Protein AF-A0A438KNP6-F1 (afdb_monomer_lite)

Foldseek 3Di:
DPDVVLVVQQPDQEDAPELDQDPDDPLCSLVSNVNHQYYHHHNYNDDPVNLVNRPNSVSNVVSVVVVVVVVVVVVVVVPPPPDPPDDDD

Sequence (89 aa):
MFNVFLLVQLFIQALHLSNNGLKSLPRNLFKMCLQLSTLDLHGTEITMDLLRQFEGWENFDERRRDKHQKQLDFRVVDSTAFDEGADKN

pLDDT: mean 77.47, std 15.74, range [49.22, 94.69]

InterPro domains:
  IPR032675 Leucine-rich repeat domain superfamily [G3DSA:3.80.10.10] (7-82)

Structure (mmCIF, N/CA/C/O backbone):
data_AF-A0A438KNP6-F1
#
_entry.id   AF-A0A438KNP6-F1
#
loop_
_atom_site.group_PDB
_atom_site.id
_atom_site.type_symbol
_atom_site.label_atom_id
_atom_site.label_alt_id
_atom_site.label_comp_id
_atom_site.label_asym_id
_atom_site.label_entity_id
_atom_site.label_seq_id
_atom_site.pdbx_PDB_ins_code
_atom_site.Cartn_x
_atom_site.Cartn_y
_atom_site.Cartn_z
_atom_site.occupancy
_atom_site.B_iso_or_equiv
_atom_site.auth_seq_id
_atom_site.auth_comp_id
_atom_site.auth_asym_id
_atom_site.auth_atom_id
_atom_site.pdbx_PDB_model_num
ATOM 1 N N . MET A 1 1 ? -10.123 25.762 -5.526 1.00 50.12 1 MET A N 1
ATOM 2 C CA . MET A 1 1 ? -10.638 24.762 -6.485 1.00 50.12 1 MET A CA 1
ATOM 3 C C . MET A 1 1 ? -10.420 23.395 -5.851 1.00 50.12 1 MET A C 1
ATOM 5 O O . MET A 1 1 ? -9.272 23.020 -5.655 1.00 50.12 1 MET A O 1
ATOM 9 N N . PHE A 1 2 ? -11.477 22.720 -5.391 1.00 49.22 2 PHE A N 1
ATOM 10 C CA . PHE A 1 2 ? -11.340 21.381 -4.807 1.00 49.22 2 PHE A CA 1
ATOM 11 C C . PHE A 1 2 ? -10.967 20.409 -5.928 1.00 49.22 2 PHE A C 1
ATOM 13 O O . PHE A 1 2 ? -11.684 20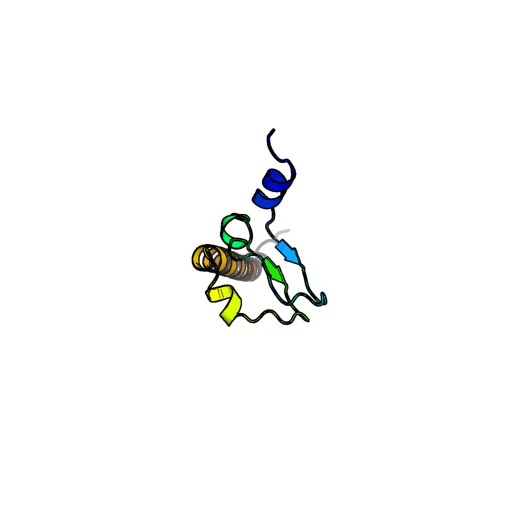.289 -6.918 1.00 49.22 2 PHE A O 1
ATOM 20 N N . ASN A 1 3 ? -9.792 19.794 -5.819 1.00 50.97 3 ASN A N 1
ATOM 21 C CA . ASN A 1 3 ? -9.270 18.904 -6.842 1.00 50.97 3 ASN A CA 1
ATOM 22 C C . ASN A 1 3 ? -10.060 17.585 -6.801 1.00 50.97 3 ASN A C 1
ATOM 24 O O . ASN A 1 3 ? -9.909 16.794 -5.871 1.00 50.97 3 ASN A O 1
ATOM 28 N N . VAL A 1 4 ? -10.917 17.365 -7.801 1.00 56.75 4 VAL A N 1
ATOM 29 C CA . VAL A 1 4 ? -11.747 16.153 -7.939 1.00 56.75 4 VAL A CA 1
ATOM 30 C C . VAL A 1 4 ? -10.889 14.877 -7.943 1.00 56.75 4 VAL A C 1
ATOM 32 O O . VAL A 1 4 ? -11.326 13.848 -7.438 1.00 56.75 4 VAL A O 1
ATOM 35 N N . PHE A 1 5 ? -9.635 14.951 -8.401 1.00 55.59 5 PHE A N 1
ATOM 36 C CA . PHE A 1 5 ? -8.677 13.841 -8.370 1.00 55.59 5 PHE A CA 1
ATOM 37 C C . PHE A 1 5 ? -8.292 13.435 -6.935 1.00 55.59 5 PHE A C 1
ATOM 39 O O . PHE A 1 5 ? -8.188 12.248 -6.633 1.00 55.59 5 PHE A O 1
ATOM 46 N N . LEU A 1 6 ? -8.163 14.412 -6.028 1.00 55.47 6 LEU A N 1
ATOM 47 C CA . LEU A 1 6 ? -7.908 14.180 -4.599 1.00 55.47 6 LEU A CA 1
ATOM 48 C C . LEU A 1 6 ? -9.115 13.517 -3.917 1.00 55.47 6 LEU A C 1
ATOM 50 O O . LEU A 1 6 ? -8.960 12.677 -3.035 1.00 55.47 6 LEU A O 1
ATOM 54 N N . LEU A 1 7 ? -10.320 13.891 -4.354 1.00 58.41 7 LEU A N 1
ATOM 55 C CA . LEU A 1 7 ? -11.588 13.346 -3.871 1.00 58.41 7 LEU A CA 1
ATOM 56 C C . LEU A 1 7 ? -11.740 11.871 -4.264 1.00 58.41 7 LEU A C 1
ATOM 58 O O . LEU A 1 7 ? -12.090 11.056 -3.418 1.00 58.41 7 LEU A O 1
ATOM 62 N N . VAL A 1 8 ? -11.394 11.507 -5.505 1.00 58.47 8 VAL A N 1
ATOM 63 C CA . VAL A 1 8 ? -11.399 10.105 -5.957 1.00 58.47 8 VAL A CA 1
ATOM 64 C C . VAL A 1 8 ? -10.377 9.268 -5.180 1.00 58.47 8 VAL A C 1
ATOM 66 O O . VAL A 1 8 ? -10.720 8.170 -4.751 1.00 58.47 8 VAL A O 1
ATOM 69 N N . GLN A 1 9 ? -9.168 9.786 -4.918 1.00 60.78 9 GLN A N 1
ATOM 70 C CA . GLN A 1 9 ? -8.124 9.067 -4.165 1.00 60.78 9 GLN A CA 1
ATOM 71 C C . GLN A 1 9 ? -8.529 8.690 -2.728 1.00 60.78 9 GLN A C 1
ATOM 73 O O . GLN A 1 9 ? -8.079 7.662 -2.221 1.00 60.78 9 GLN A O 1
ATOM 78 N N . LEU A 1 10 ? -9.412 9.460 -2.083 1.00 62.81 10 LEU A N 1
ATOM 79 C CA . LEU A 1 10 ? -9.873 9.195 -0.712 1.00 62.81 10 LEU A CA 1
ATOM 80 C C . LEU A 1 10 ? -10.862 8.019 -0.598 1.00 62.81 10 LEU A C 1
ATOM 82 O O . LEU A 1 10 ? -11.034 7.475 0.496 1.00 62.81 10 LEU A O 1
ATOM 86 N N . PHE A 1 11 ? -11.491 7.599 -1.701 1.00 73.12 11 PHE A N 1
ATOM 87 C CA . PHE A 1 11 ? -12.479 6.509 -1.714 1.00 73.12 11 PHE A CA 1
ATOM 88 C C . PHE A 1 11 ? -11.952 5.193 -2.303 1.00 73.12 11 PHE A C 1
ATOM 90 O O . PHE A 1 11 ? -12.689 4.208 -2.362 1.00 73.12 11 PHE A O 1
ATOM 97 N N . ILE A 1 12 ? -10.684 5.136 -2.724 1.00 79.81 12 ILE A N 1
ATOM 98 C CA . ILE A 1 12 ? -10.117 3.925 -3.329 1.00 79.81 12 ILE A CA 1
ATOM 99 C C . ILE A 1 12 ? -9.854 2.875 -2.247 1.00 79.81 12 ILE A C 1
ATOM 101 O O . ILE A 1 12 ? -9.029 3.078 -1.357 1.00 79.81 12 ILE A O 1
ATOM 105 N N . GLN A 1 13 ? -10.519 1.724 -2.361 1.00 86.25 13 GLN A N 1
ATOM 106 C CA . GLN A 1 13 ? -10.296 0.571 -1.480 1.00 86.25 13 GLN A CA 1
ATOM 107 C C . GLN A 1 13 ? -9.317 -0.454 -2.060 1.00 86.25 13 GLN A C 1
ATOM 109 O O . GLN A 1 13 ? -8.598 -1.112 -1.303 1.00 86.25 13 GLN A O 1
ATOM 114 N N . ALA A 1 14 ? -9.272 -0.581 -3.387 1.00 88.19 14 ALA A N 1
ATOM 115 C CA . ALA A 1 14 ? -8.417 -1.523 -4.095 1.00 88.19 14 ALA A CA 1
ATOM 116 C C . ALA A 1 14 ? -7.692 -0.833 -5.253 1.00 88.19 14 ALA A C 1
ATOM 118 O O . ALA A 1 14 ? -8.317 -0.138 -6.052 1.00 88.19 14 ALA A O 1
ATOM 119 N N . LEU A 1 15 ? -6.379 -1.038 -5.334 1.00 89.88 15 LEU A N 1
ATOM 120 C CA . LEU A 1 15 ? -5.522 -0.512 -6.388 1.00 89.88 15 LEU A CA 1
ATOM 121 C C . LEU A 1 15 ? -4.756 -1.669 -7.035 1.00 89.88 15 LEU A C 1
ATOM 123 O O . LEU A 1 15 ? -3.951 -2.328 -6.377 1.00 89.88 15 LEU A O 1
ATOM 127 N N . HIS A 1 16 ? -5.013 -1.903 -8.321 1.00 89.75 16 HIS A N 1
ATOM 128 C CA . HIS A 1 16 ? -4.370 -2.952 -9.109 1.00 89.75 16 HIS A CA 1
ATOM 129 C C . HIS A 1 16 ? -3.419 -2.320 -10.121 1.00 89.75 16 HIS A C 1
ATOM 131 O O . HIS A 1 16 ? -3.851 -1.632 -11.042 1.00 89.75 16 HIS A O 1
ATOM 137 N N . LEU A 1 17 ? -2.123 -2.531 -9.919 1.00 87.56 17 LEU A N 1
ATOM 138 C CA . LEU A 1 17 ? -1.039 -2.003 -10.748 1.00 87.56 17 LEU A CA 1
ATOM 139 C C . LEU A 1 17 ? -0.137 -3.130 -11.263 1.00 87.56 17 LEU A C 1
ATOM 141 O O . LEU A 1 17 ? 1.002 -2.880 -11.663 1.00 87.56 17 LEU A O 1
ATOM 145 N N . SER A 1 18 ? -0.632 -4.365 -11.270 1.00 87.56 18 SER A N 1
ATOM 146 C CA . SER A 1 18 ? 0.124 -5.529 -11.707 1.00 87.56 18 SER A CA 1
ATOM 147 C C . SER A 1 18 ? 0.537 -5.454 -13.179 1.00 87.56 18 SER A C 1
ATOM 149 O O . SER A 1 18 ? -0.127 -4.832 -14.007 1.00 87.56 18 SER A O 1
ATOM 151 N N . ASN A 1 19 ? 1.675 -6.077 -13.491 1.00 86.75 19 ASN A N 1
ATOM 152 C CA . ASN A 1 19 ? 2.302 -6.161 -14.812 1.00 86.75 19 ASN A CA 1
ATOM 153 C C . ASN A 1 19 ? 2.561 -4.800 -15.471 1.00 86.75 19 ASN A C 1
ATOM 155 O O . ASN A 1 19 ? 2.623 -4.688 -16.695 1.00 86.75 19 ASN A O 1
ATOM 159 N N . ASN A 1 20 ? 2.746 -3.766 -14.655 1.00 76.62 20 ASN A N 1
ATOM 160 C CA . ASN A 1 20 ? 3.259 -2.487 -15.108 1.00 76.62 20 ASN A CA 1
ATOM 161 C C . ASN A 1 20 ? 4.753 -2.439 -14.779 1.00 76.62 20 ASN A C 1
ATOM 163 O O . ASN A 1 20 ? 5.157 -2.839 -13.692 1.00 76.62 20 ASN A O 1
ATOM 167 N N . GLY A 1 21 ? 5.591 -1.917 -15.677 1.00 79.25 21 GLY A N 1
ATOM 168 C CA . GLY A 1 21 ? 7.033 -1.717 -15.441 1.00 79.25 21 GLY A CA 1
ATOM 169 C C . GLY A 1 21 ? 7.347 -0.637 -14.392 1.00 79.25 21 GLY A C 1
ATOM 170 O O . GLY A 1 21 ? 8.301 0.124 -14.541 1.00 79.25 21 GLY A O 1
ATOM 171 N N . LEU A 1 22 ? 6.495 -0.505 -13.373 1.00 84.94 22 LEU A N 1
ATOM 172 C CA . LEU A 1 22 ? 6.614 0.433 -12.275 1.00 84.94 22 LEU A CA 1
ATOM 173 C C . LEU A 1 22 ? 7.799 0.041 -11.397 1.00 84.94 22 LEU A C 1
ATOM 175 O O . LEU A 1 22 ? 7.882 -1.072 -10.876 1.00 84.94 22 LEU A O 1
ATOM 179 N N . LYS A 1 23 ? 8.691 1.010 -11.213 1.00 85.38 23 LYS A N 1
ATOM 180 C CA . LYS A 1 23 ? 9.886 0.900 -10.365 1.00 85.38 23 LYS A CA 1
ATOM 181 C C . LYS A 1 23 ? 9.739 1.635 -9.042 1.00 85.38 23 LYS A C 1
ATOM 183 O O . LYS A 1 23 ? 10.538 1.457 -8.129 1.00 85.38 23 LYS A O 1
ATOM 188 N N . SER A 1 24 ? 8.743 2.507 -8.943 1.00 87.38 24 SER A N 1
ATOM 189 C CA . SER A 1 24 ? 8.520 3.337 -7.771 1.00 87.38 24 SER A CA 1
ATOM 190 C C . SER A 1 24 ? 7.046 3.685 -7.620 1.00 87.38 24 SER A C 1
ATOM 192 O O . SER A 1 24 ? 6.261 3.638 -8.568 1.00 87.38 24 SER A O 1
ATOM 194 N N . LEU A 1 25 ? 6.690 4.043 -6.391 1.00 88.44 25 LEU A N 1
ATOM 195 C CA . LEU A 1 25 ? 5.391 4.582 -6.019 1.00 88.44 25 LEU A CA 1
ATOM 196 C C . LEU A 1 25 ? 5.601 5.857 -5.191 1.00 88.44 25 LEU A C 1
ATOM 198 O O . LEU A 1 25 ? 6.667 6.032 -4.589 1.00 88.44 25 LEU A O 1
ATOM 202 N N . PRO A 1 26 ? 4.598 6.743 -5.113 1.00 89.00 26 PRO A N 1
ATOM 203 C CA . PRO A 1 26 ? 4.646 7.898 -4.226 1.00 89.00 26 PRO A CA 1
ATOM 204 C C . PRO A 1 26 ? 4.770 7.455 -2.760 1.00 89.00 26 PRO A C 1
ATOM 206 O O . PRO A 1 26 ? 3.944 6.681 -2.278 1.00 89.00 26 PRO A O 1
ATOM 209 N N . ARG A 1 27 ? 5.758 7.977 -2.017 1.00 89.88 27 ARG A N 1
ATOM 210 C CA . ARG A 1 27 ? 6.004 7.610 -0.599 1.00 89.88 27 ARG A CA 1
ATOM 211 C C . ARG A 1 27 ? 4.836 7.922 0.344 1.00 89.88 27 ARG A C 1
ATOM 213 O O . ARG A 1 27 ? 4.772 7.385 1.443 1.00 89.88 27 ARG A O 1
ATOM 220 N N . ASN A 1 28 ? 3.936 8.800 -0.085 1.00 88.56 28 ASN A N 1
ATOM 221 C CA . ASN A 1 28 ? 2.742 9.238 0.628 1.00 88.56 28 ASN A CA 1
ATOM 222 C C . ASN A 1 28 ? 1.464 8.501 0.183 1.00 88.56 28 ASN A C 1
ATOM 224 O O . ASN A 1 28 ? 0.375 8.881 0.615 1.00 88.56 28 ASN A O 1
ATOM 228 N N . LEU A 1 29 ? 1.569 7.457 -0.651 1.00 89.75 29 LEU A N 1
ATOM 229 C CA . LEU A 1 29 ? 0.426 6.702 -1.184 1.00 89.75 29 LEU A CA 1
ATOM 230 C C . LEU A 1 29 ? -0.566 6.285 -0.085 1.00 89.75 29 LEU A C 1
ATOM 232 O O . LEU A 1 29 ? -1.767 6.527 -0.213 1.00 89.75 29 LEU A O 1
ATOM 236 N N . PHE A 1 30 ? -0.064 5.715 1.014 1.00 90.56 30 PHE A N 1
ATOM 237 C CA . PHE A 1 30 ? -0.897 5.218 2.115 1.00 90.56 30 PHE A CA 1
ATOM 238 C C . PHE A 1 30 ? -1.497 6.327 2.982 1.00 90.56 30 PHE A C 1
ATOM 240 O O . PHE A 1 30 ? -2.532 6.118 3.613 1.00 90.56 30 PHE A O 1
ATOM 247 N N . LYS A 1 31 ? -0.887 7.515 2.973 1.00 87.88 31 LYS A N 1
ATOM 248 C CA . LYS A 1 31 ? -1.419 8.713 3.629 1.00 87.88 31 LYS A CA 1
ATOM 249 C C . LYS A 1 31 ? -2.524 9.381 2.813 1.00 87.88 31 LYS A C 1
ATOM 251 O O . LYS A 1 31 ? -3.416 10.000 3.381 1.00 87.88 31 LYS A O 1
ATOM 256 N N . MET A 1 32 ? -2.457 9.266 1.486 1.00 85.12 32 MET A N 1
ATOM 257 C CA . MET A 1 32 ? -3.459 9.820 0.575 1.00 85.12 32 MET A CA 1
ATOM 258 C C . MET A 1 32 ? -4.681 8.906 0.433 1.00 85.12 32 MET A C 1
ATOM 260 O O . MET A 1 32 ? -5.807 9.390 0.379 1.00 85.12 32 MET A O 1
ATOM 264 N N . CYS A 1 33 ? -4.472 7.588 0.395 1.00 88.44 33 CYS A N 1
ATOM 265 C CA . CYS A 1 33 ? -5.534 6.610 0.165 1.00 88.44 33 CYS A CA 1
ATOM 266 C C . CYS A 1 33 ? -5.976 5.976 1.494 1.00 88.44 33 CYS A C 1
ATOM 268 O O . CYS A 1 33 ? -5.638 4.830 1.802 1.00 88.44 33 CYS A O 1
ATOM 270 N N . LEU A 1 34 ? -6.727 6.734 2.299 1.00 87.12 34 LEU A N 1
ATOM 271 C CA . LEU A 1 34 ? -7.098 6.356 3.674 1.00 87.12 34 LEU A CA 1
ATOM 272 C C . LEU A 1 34 ? -7.981 5.102 3.769 1.00 87.12 34 LEU A C 1
ATOM 274 O O . LEU A 1 34 ? -8.011 4.459 4.814 1.00 87.12 34 LEU A O 1
ATOM 278 N N . GLN A 1 35 ? -8.665 4.731 2.686 1.00 88.12 35 GLN A N 1
ATOM 279 C CA . GLN A 1 35 ? -9.506 3.531 2.623 1.00 88.12 35 GLN A CA 1
ATOM 280 C C . GLN A 1 35 ? -8.842 2.351 1.903 1.00 88.12 35 GLN A C 1
ATOM 282 O O . GLN A 1 35 ? -9.433 1.272 1.811 1.00 88.12 35 GLN A O 1
ATOM 287 N N . LEU A 1 36 ? -7.607 2.519 1.416 1.00 91.06 36 LEU A N 1
ATOM 288 C CA . LEU A 1 36 ? -6.915 1.476 0.667 1.00 91.06 36 LEU A CA 1
ATOM 289 C C . LEU A 1 36 ? -6.642 0.280 1.580 1.00 91.06 36 LEU A C 1
ATOM 291 O O . LEU A 1 36 ? -6.013 0.430 2.628 1.00 91.06 36 LEU A O 1
ATOM 295 N N . SER A 1 37 ? -7.117 -0.892 1.169 1.00 90.88 37 SER A N 1
ATOM 296 C CA . SER A 1 37 ? -6.963 -2.176 1.870 1.00 90.88 37 SER A CA 1
ATOM 297 C C . SER A 1 37 ? -6.477 -3.293 0.942 1.00 90.88 37 SER A C 1
ATOM 299 O O . SER A 1 37 ? -6.171 -4.397 1.385 1.00 90.88 37 SER A O 1
ATOM 301 N N . THR A 1 38 ? -6.405 -3.038 -0.366 1.00 91.12 38 THR A N 1
ATOM 302 C CA . THR A 1 38 ? -5.902 -3.987 -1.364 1.00 91.12 38 THR A CA 1
ATOM 303 C C . THR A 1 38 ? -4.972 -3.266 -2.324 1.00 91.12 38 THR A C 1
ATOM 305 O O . THR A 1 38 ? -5.347 -2.262 -2.923 1.00 91.12 38 THR A O 1
ATOM 308 N N . LEU A 1 39 ? -3.754 -3.782 -2.449 1.00 92.00 39 LEU A N 1
ATOM 309 C CA . LEU A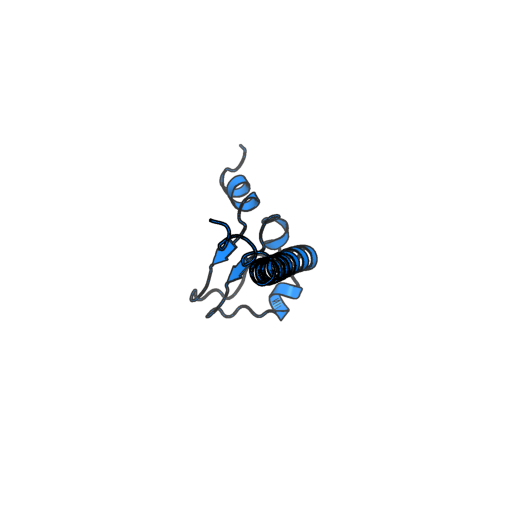 1 39 ? -2.726 -3.272 -3.343 1.00 92.00 39 LEU A CA 1
ATOM 310 C C . LEU A 1 39 ? -2.110 -4.465 -4.068 1.00 92.00 39 LEU A C 1
ATOM 312 O O . LEU A 1 39 ? -1.510 -5.326 -3.427 1.00 92.00 39 LEU A O 1
ATOM 316 N N . ASP A 1 40 ? -2.289 -4.516 -5.382 1.00 90.75 40 ASP A N 1
ATOM 317 C CA . ASP A 1 40 ? -1.687 -5.529 -6.241 1.00 90.75 40 ASP A CA 1
ATOM 318 C C . ASP A 1 40 ? -0.571 -4.900 -7.077 1.00 90.75 40 ASP A C 1
ATOM 320 O O . ASP A 1 40 ? -0.788 -3.952 -7.833 1.00 90.75 40 ASP A O 1
ATOM 324 N N . LEU A 1 41 ? 0.629 -5.440 -6.896 1.00 90.44 41 LEU A N 1
ATOM 325 C CA . LEU A 1 41 ? 1.874 -5.016 -7.529 1.00 90.44 41 LEU A CA 1
ATOM 326 C C . LEU A 1 41 ? 2.601 -6.206 -8.167 1.00 90.44 41 LEU A C 1
ATOM 328 O O . LEU A 1 41 ? 3.814 -6.151 -8.378 1.00 90.44 41 LEU A O 1
ATOM 332 N N . HIS A 1 42 ? 1.889 -7.302 -8.447 1.00 89.56 42 HIS A N 1
ATOM 333 C CA . HIS A 1 42 ? 2.485 -8.467 -9.091 1.00 89.56 42 HIS A CA 1
ATOM 334 C C . HIS A 1 42 ? 3.126 -8.079 -10.430 1.00 89.56 42 HIS A C 1
ATOM 336 O O . HIS A 1 42 ? 2.548 -7.311 -11.188 1.00 89.56 42 HIS A O 1
ATOM 342 N N . GLY A 1 43 ? 4.311 -8.603 -10.746 1.00 87.06 43 GLY A N 1
ATOM 343 C CA . GLY A 1 43 ? 4.990 -8.282 -12.008 1.00 87.06 43 GLY A CA 1
ATOM 344 C C . GLY A 1 43 ? 5.515 -6.842 -12.097 1.00 87.06 43 GLY A C 1
ATOM 345 O O . GLY A 1 43 ? 5.718 -6.343 -13.200 1.00 87.06 43 GLY A O 1
ATOM 346 N N . THR A 1 44 ? 5.723 -6.180 -10.953 1.00 90.44 44 THR A N 1
ATOM 347 C CA . THR A 1 44 ? 6.448 -4.902 -10.835 1.00 90.44 44 THR A CA 1
ATOM 348 C C . THR A 1 44 ? 7.800 -5.114 -10.136 1.00 90.44 44 THR A C 1
ATOM 350 O O . THR A 1 44 ? 8.044 -6.170 -9.551 1.00 90.44 44 THR A O 1
ATOM 353 N N . GLU A 1 45 ? 8.677 -4.106 -10.148 1.00 90.25 45 GLU A N 1
ATOM 354 C CA . GLU A 1 45 ? 9.964 -4.137 -9.424 1.00 90.25 45 GLU A CA 1
ATOM 355 C C . GLU A 1 45 ? 9.833 -3.656 -7.960 1.00 90.25 45 GLU A C 1
ATOM 357 O O . GLU A 1 45 ? 10.828 -3.459 -7.261 1.00 90.25 45 GLU A O 1
ATOM 362 N N . ILE A 1 46 ? 8.605 -3.435 -7.477 1.00 90.75 46 ILE A N 1
ATOM 363 C CA .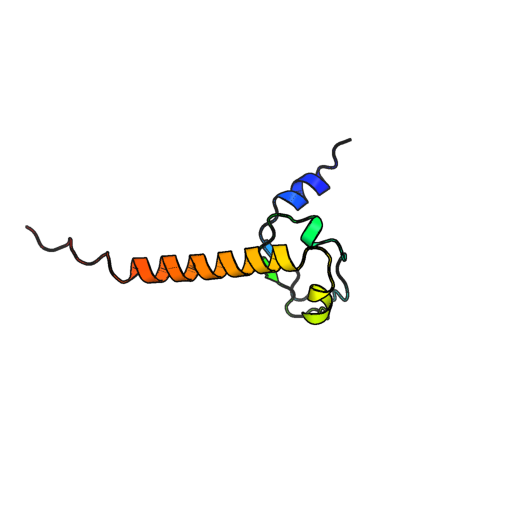 ILE A 1 46 ? 8.344 -2.873 -6.150 1.00 90.75 46 ILE A CA 1
ATOM 364 C C . ILE A 1 46 ? 8.368 -3.981 -5.099 1.00 90.75 46 ILE A C 1
ATOM 366 O O . ILE A 1 46 ? 7.531 -4.883 -5.089 1.00 90.75 46 ILE A O 1
ATOM 370 N N . THR A 1 47 ? 9.316 -3.884 -4.170 1.00 89.88 47 THR A N 1
ATOM 371 C CA . THR A 1 47 ? 9.473 -4.845 -3.076 1.00 89.88 47 THR A CA 1
ATOM 372 C C . THR A 1 47 ? 8.646 -4.461 -1.850 1.00 89.88 47 THR A C 1
ATOM 374 O O . THR A 1 47 ? 8.370 -3.287 -1.589 1.00 89.88 47 THR A O 1
ATOM 377 N N . MET A 1 48 ? 8.296 -5.456 -1.032 1.00 89.44 48 MET A N 1
ATOM 378 C CA . MET A 1 48 ? 7.610 -5.214 0.245 1.00 89.44 48 MET A CA 1
ATOM 379 C C . MET A 1 48 ? 8.466 -4.387 1.214 1.00 89.44 48 MET A C 1
ATOM 381 O O . MET A 1 48 ? 7.926 -3.573 1.960 1.00 89.44 48 MET A O 1
ATOM 385 N N . ASP A 1 49 ? 9.793 -4.532 1.179 1.00 91.69 49 ASP A N 1
ATOM 386 C CA . ASP A 1 49 ? 10.705 -3.740 2.014 1.00 91.69 49 ASP A CA 1
ATOM 387 C C . ASP A 1 49 ? 10.722 -2.258 1.632 1.00 91.69 49 ASP A C 1
ATOM 389 O O . ASP A 1 49 ? 10.908 -1.401 2.497 1.00 91.69 49 ASP A O 1
ATOM 393 N N . LEU A 1 50 ? 10.478 -1.931 0.358 1.00 91.56 50 LEU A N 1
ATOM 394 C CA . LEU A 1 50 ? 10.271 -0.549 -0.067 1.00 91.56 50 LEU A CA 1
ATOM 395 C C . LEU A 1 50 ? 8.962 0.009 0.509 1.00 91.56 50 LEU A C 1
ATOM 397 O O . LEU A 1 50 ? 8.954 1.114 1.048 1.00 91.56 50 LEU A O 1
ATOM 401 N N . LEU A 1 51 ? 7.868 -0.755 0.436 1.00 92.56 51 LEU A N 1
ATOM 402 C CA . LEU A 1 51 ? 6.554 -0.316 0.925 1.00 92.56 51 LEU A CA 1
ATOM 403 C C . LEU A 1 51 ? 6.533 -0.086 2.439 1.00 92.56 51 LEU A C 1
ATOM 405 O O . LEU A 1 51 ? 5.893 0.853 2.902 1.00 92.56 51 LEU A O 1
ATOM 409 N N . ARG A 1 52 ? 7.276 -0.890 3.207 1.00 93.94 52 ARG A N 1
ATOM 410 C CA . ARG A 1 52 ? 7.418 -0.726 4.665 1.00 93.94 52 ARG A CA 1
ATOM 411 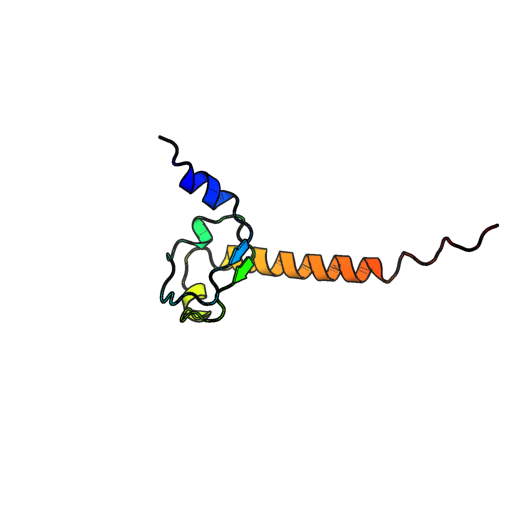C C . ARG A 1 52 ? 8.059 0.600 5.073 1.00 93.94 52 ARG A C 1
ATOM 413 O O . ARG A 1 52 ? 7.875 1.037 6.202 1.00 93.94 52 ARG A O 1
ATOM 420 N N . GLN A 1 53 ? 8.796 1.245 4.169 1.00 93.44 53 GLN A N 1
ATOM 421 C CA . GLN A 1 53 ? 9.409 2.555 4.408 1.00 93.44 53 GLN A CA 1
ATOM 422 C C . GLN A 1 53 ? 8.460 3.722 4.097 1.00 93.44 53 GLN A C 1
ATOM 424 O O . GLN A 1 53 ? 8.843 4.882 4.265 1.00 93.44 53 GLN A O 1
ATOM 429 N N . PHE A 1 54 ? 7.262 3.455 3.570 1.00 94.00 54 PHE A N 1
ATOM 430 C CA . PHE A 1 54 ? 6.319 4.505 3.200 1.00 94.00 54 PHE A CA 1
ATOM 431 C C . PHE A 1 54 ? 5.572 5.016 4.424 1.00 94.00 54 PHE A C 1
ATOM 433 O O . PHE A 1 54 ? 5.219 4.269 5.338 1.00 94.00 54 PHE A O 1
ATOM 440 N N . GLU A 1 55 ? 5.273 6.310 4.414 1.00 93.31 55 GLU A N 1
ATOM 441 C CA . GLU A 1 55 ? 4.513 6.918 5.493 1.00 93.31 55 GLU A CA 1
ATOM 442 C C . GLU A 1 55 ? 3.063 6.413 5.466 1.00 93.31 55 GLU A C 1
ATOM 444 O O . GLU A 1 55 ? 2.406 6.416 4.422 1.00 93.31 55 GLU A O 1
ATOM 449 N N . GLY A 1 56 ? 2.552 5.985 6.624 1.00 91.56 56 GLY A N 1
ATOM 450 C CA . GLY A 1 56 ? 1.207 5.416 6.747 1.00 91.56 56 GLY A CA 1
ATOM 451 C C . GLY A 1 56 ? 1.110 3.924 6.416 1.00 91.56 56 GLY A C 1
ATOM 452 O O . GLY A 1 56 ? -0.006 3.408 6.361 1.00 91.56 56 GLY A O 1
ATOM 453 N N . TRP A 1 57 ? 2.244 3.233 6.227 1.00 94.69 57 TRP A N 1
ATOM 454 C CA . TRP A 1 57 ? 2.292 1.781 6.018 1.00 94.69 57 TRP A CA 1
ATOM 455 C C . TRP A 1 57 ? 1.542 1.002 7.105 1.00 94.69 57 TRP A C 1
ATOM 457 O O . TRP A 1 57 ? 0.728 0.150 6.771 1.00 94.69 57 TRP A O 1
ATOM 467 N N . GLU A 1 58 ? 1.762 1.313 8.385 1.00 94.31 58 GLU A N 1
ATOM 468 C CA . GLU A 1 58 ? 1.142 0.584 9.504 1.00 94.31 58 GLU A CA 1
ATOM 469 C C . GLU A 1 58 ? -0.391 0.622 9.439 1.00 94.31 58 GLU A C 1
ATOM 471 O O . GLU A 1 58 ? -1.036 -0.420 9.515 1.00 94.31 58 GLU A O 1
ATOM 476 N N . ASN A 1 59 ? -0.969 1.799 9.178 1.00 93.25 59 ASN A N 1
ATOM 477 C CA . ASN A 1 59 ? -2.416 1.963 9.012 1.00 93.25 59 ASN A CA 1
ATOM 478 C C . ASN A 1 59 ? -2.949 1.187 7.795 1.00 93.25 59 ASN A C 1
ATOM 480 O O . ASN A 1 59 ? -4.052 0.645 7.825 1.00 93.25 59 ASN A O 1
ATOM 484 N N . PHE A 1 60 ? -2.198 1.166 6.689 1.00 93.56 60 PHE A N 1
ATOM 485 C CA . PHE A 1 60 ? -2.561 0.362 5.521 1.00 93.56 60 PHE A CA 1
ATOM 486 C C . PHE A 1 60 ? -2.506 -1.138 5.835 1.00 93.56 60 PHE A C 1
ATOM 488 O O . PHE A 1 60 ? -3.429 -1.871 5.476 1.00 93.56 60 PHE A O 1
ATOM 495 N N . ASP A 1 61 ? -1.451 -1.592 6.510 1.00 93.75 61 ASP A N 1
ATOM 496 C CA . ASP A 1 61 ? -1.265 -2.996 6.856 1.00 93.75 61 ASP A CA 1
ATOM 497 C C . ASP A 1 61 ? -2.3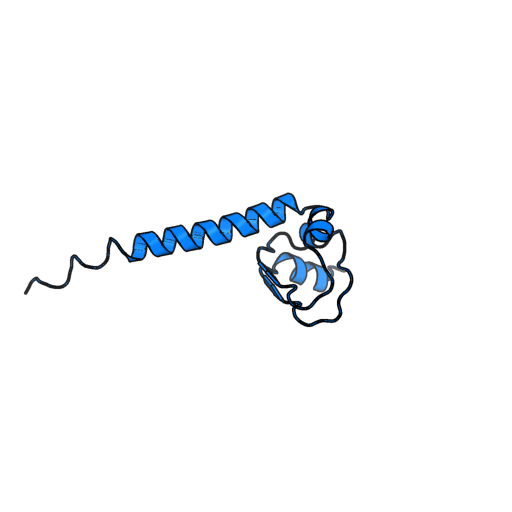18 -3.488 7.857 1.00 93.75 61 ASP A C 1
ATOM 499 O O . ASP A 1 61 ? -2.811 -4.604 7.720 1.00 93.75 61 ASP A O 1
ATOM 503 N N . GLU A 1 62 ? -2.731 -2.649 8.808 1.00 93.31 62 GLU A N 1
ATOM 504 C CA . GLU A 1 62 ? -3.873 -2.907 9.693 1.00 93.31 62 GLU A CA 1
ATOM 505 C C . GLU A 1 62 ? -5.167 -3.116 8.895 1.00 93.31 62 GLU A C 1
ATOM 507 O O . GLU A 1 62 ? -5.756 -4.194 8.959 1.00 93.31 62 GLU A O 1
ATOM 512 N N . ARG A 1 63 ? -5.551 -2.168 8.026 1.00 91.69 63 ARG A N 1
ATOM 513 C CA . ARG A 1 63 ? -6.753 -2.310 7.177 1.00 91.69 63 ARG A CA 1
ATOM 514 C C . ARG A 1 63 ? -6.706 -3.551 6.290 1.00 91.69 63 ARG A C 1
ATOM 516 O O . ARG A 1 63 ? -7.726 -4.209 6.072 1.00 91.69 63 ARG A O 1
ATOM 523 N N . ARG A 1 64 ? -5.526 -3.858 5.744 1.00 89.38 64 ARG A N 1
ATOM 524 C CA . ARG A 1 64 ? -5.292 -5.054 4.931 1.00 89.38 64 ARG A CA 1
ATOM 525 C C . ARG A 1 64 ? -5.544 -6.316 5.757 1.00 89.38 64 ARG A C 1
ATOM 527 O O . ARG A 1 64 ? -6.286 -7.185 5.305 1.00 89.38 64 ARG A O 1
ATOM 534 N N . ARG A 1 65 ? -4.979 -6.409 6.966 1.00 87.50 65 ARG A N 1
ATOM 535 C CA . ARG A 1 65 ? -5.162 -7.553 7.876 1.00 87.50 65 ARG A CA 1
ATOM 536 C C . ARG A 1 65 ? -6.612 -7.702 8.334 1.00 87.50 65 ARG A C 1
ATOM 538 O O . ARG A 1 65 ? -7.151 -8.801 8.228 1.00 87.50 65 ARG A O 1
ATOM 545 N N . ASP A 1 66 ? -7.274 -6.613 8.710 1.00 84.31 66 ASP A N 1
ATOM 546 C CA . ASP A 1 66 ? -8.680 -6.624 9.135 1.00 84.31 66 ASP A CA 1
ATOM 547 C C . ASP A 1 66 ? -9.620 -7.133 8.038 1.00 84.31 66 ASP A C 1
ATOM 549 O O . ASP A 1 66 ? -10.556 -7.893 8.298 1.00 84.31 66 ASP A O 1
ATOM 553 N N . LYS A 1 67 ? -9.364 -6.754 6.779 1.00 76.12 67 LYS A N 1
ATOM 554 C CA . LYS A 1 67 ? -10.119 -7.263 5.627 1.00 76.12 67 LYS A CA 1
ATOM 555 C C . LYS A 1 67 ? -9.944 -8.773 5.448 1.00 76.12 67 LYS A C 1
ATOM 557 O O . LYS A 1 67 ? -10.897 -9.452 5.064 1.00 76.12 67 LYS A O 1
ATOM 562 N N . HIS A 1 68 ? -8.745 -9.305 5.681 1.00 62.75 68 HIS A N 1
ATOM 563 C CA . HIS A 1 68 ? -8.495 -10.746 5.602 1.00 62.75 68 HIS A CA 1
ATOM 564 C C . HIS A 1 68 ? -9.130 -11.502 6.775 1.00 62.75 68 HIS A C 1
ATOM 566 O O . HIS A 1 68 ? -9.708 -12.563 6.554 1.00 62.75 68 HIS A O 1
ATOM 572 N N . GLN A 1 69 ? -9.116 -10.927 7.981 1.00 60.38 69 GLN A N 1
ATOM 573 C CA . GLN A 1 69 ? -9.763 -11.504 9.160 1.00 60.38 69 GLN A CA 1
ATOM 574 C C . GLN A 1 69 ? -11.285 -11.620 8.974 1.00 60.38 69 GLN A C 1
ATOM 576 O O . GLN A 1 69 ? -11.850 -12.696 9.150 1.00 60.38 69 GLN A O 1
ATOM 581 N N . LYS A 1 70 ? -11.947 -10.558 8.494 1.00 62.06 70 LYS A N 1
ATOM 582 C CA . LYS A 1 70 ? -13.403 -10.560 8.239 1.00 62.06 70 LYS A CA 1
ATOM 583 C C . LYS A 1 70 ? -13.850 -11.610 7.216 1.00 62.06 70 LYS A C 1
ATOM 585 O O . LYS A 1 70 ? -14.957 -12.130 7.315 1.00 62.06 70 LYS A O 1
ATOM 590 N N . GLN A 1 71 ? -13.005 -11.928 6.235 1.00 60.06 71 GLN A N 1
ATOM 591 C CA . GLN A 1 71 ? -13.298 -12.978 5.251 1.00 60.06 71 GLN A CA 1
ATOM 592 C C . GLN A 1 71 ? -13.224 -14.389 5.852 1.00 60.06 71 GLN A C 1
ATOM 594 O O . GLN A 1 71 ? -13.927 -15.283 5.381 1.00 60.06 71 GLN A O 1
ATOM 599 N N . LEU A 1 72 ? -12.393 -14.595 6.879 1.00 59.94 72 LEU A N 1
ATOM 600 C CA . LEU A 1 72 ? -12.313 -15.865 7.600 1.00 59.94 72 LEU A CA 1
ATOM 601 C C . LEU A 1 72 ? -13.515 -16.048 8.532 1.00 59.94 72 LEU A C 1
ATOM 603 O O . LEU A 1 72 ? -14.141 -17.102 8.489 1.00 59.94 72 LEU A O 1
ATOM 607 N N . ASP A 1 73 ? -13.888 -15.015 9.293 1.00 57.66 73 ASP A N 1
ATOM 608 C CA . ASP A 1 73 ? -15.053 -15.055 10.191 1.00 57.66 73 ASP A CA 1
ATOM 609 C C . ASP A 1 73 ? -16.366 -15.340 9.442 1.00 57.66 73 ASP A C 1
ATOM 611 O O . ASP A 1 73 ? -17.157 -16.180 9.870 1.00 57.66 73 ASP A O 1
ATOM 615 N N . PHE A 1 74 ? -16.577 -14.724 8.271 1.00 55.97 74 PHE A N 1
ATOM 616 C CA . PHE A 1 74 ? -17.767 -14.992 7.452 1.00 55.97 74 PHE A CA 1
ATOM 617 C C . PHE A 1 74 ? -17.822 -16.442 6.938 1.00 55.97 74 PHE A C 1
ATOM 619 O O . PHE A 1 74 ? -18.881 -17.064 6.942 1.00 55.97 74 PHE A O 1
ATOM 626 N N . ARG A 1 75 ? -16.677 -17.016 6.540 1.00 57.31 75 ARG A N 1
ATOM 627 C CA . ARG A 1 75 ? -16.598 -18.413 6.078 1.00 57.31 75 ARG A CA 1
ATOM 628 C C . ARG A 1 75 ? -16.883 -19.433 7.179 1.00 57.31 75 ARG A C 1
ATOM 630 O O . ARG A 1 75 ? -17.419 -20.494 6.882 1.00 57.31 75 ARG A O 1
ATOM 637 N N . VAL A 1 76 ? -16.510 -19.144 8.425 1.00 55.62 76 VAL A N 1
ATOM 638 C CA . VAL A 1 76 ? -16.754 -20.056 9.554 1.00 55.62 76 VAL A CA 1
ATOM 639 C C . VAL A 1 76 ? -18.241 -20.089 9.919 1.00 55.62 76 VAL A C 1
ATOM 641 O O . VAL A 1 76 ? -18.780 -21.168 10.167 1.00 55.62 76 VAL A O 1
ATOM 644 N N . VAL A 1 77 ? -18.920 -18.938 9.877 1.00 53.78 77 VAL A N 1
ATOM 645 C CA . VAL A 1 77 ? -20.362 -18.824 10.165 1.00 53.78 77 VAL A CA 1
ATOM 646 C C . VAL A 1 77 ? -21.233 -19.554 9.132 1.00 53.78 77 VAL A C 1
ATOM 648 O O . VAL A 1 77 ? -22.242 -20.144 9.505 1.00 53.78 77 VAL A O 1
ATOM 651 N N . ASP A 1 78 ? -20.826 -19.590 7.860 1.00 53.59 78 ASP A N 1
ATOM 652 C CA . ASP A 1 78 ? -21.578 -20.266 6.787 1.00 53.59 78 ASP A CA 1
ATOM 653 C C . ASP A 1 78 ? -21.634 -21.800 6.969 1.00 53.59 78 ASP A C 1
ATOM 655 O O . ASP A 1 78 ? -22.598 -22.453 6.584 1.00 53.59 78 ASP A O 1
ATOM 659 N N . SER A 1 79 ? -20.629 -22.386 7.630 1.00 55.16 79 SER A N 1
ATOM 660 C CA . SER A 1 79 ? -20.506 -23.846 7.761 1.00 55.16 79 SER A CA 1
ATOM 661 C C . SER A 1 79 ? -21.278 -24.479 8.927 1.00 55.16 79 SER A C 1
ATOM 663 O O . SER A 1 79 ? -21.438 -25.697 8.939 1.00 55.16 79 SER A O 1
ATOM 665 N N . THR A 1 80 ? -21.749 -23.701 9.909 1.00 53.19 80 THR A N 1
ATOM 666 C CA . THR A 1 80 ? -22.313 -24.254 11.160 1.00 53.19 80 THR A CA 1
ATOM 667 C C . THR A 1 80 ? -23.790 -23.942 11.408 1.00 53.19 80 THR A C 1
ATOM 669 O O . THR A 1 80 ? -24.348 -24.485 12.356 1.00 53.19 80 THR A O 1
ATOM 672 N N . ALA A 1 81 ? -24.445 -23.115 10.583 1.00 56.06 81 ALA A N 1
ATOM 673 C CA . ALA A 1 81 ? -25.766 -22.562 10.916 1.00 56.06 81 ALA A CA 1
ATOM 674 C C . ALA A 1 81 ? -26.884 -22.779 9.873 1.00 56.06 81 ALA A C 1
ATOM 676 O O . ALA A 1 81 ? -27.976 -22.248 10.063 1.00 56.06 81 ALA A O 1
ATOM 677 N N . PHE A 1 82 ? -26.659 -23.528 8.784 1.00 55.53 82 PHE A N 1
ATOM 678 C CA . PHE A 1 82 ? -27.628 -23.597 7.671 1.00 55.53 82 PHE A CA 1
ATOM 679 C C . PHE A 1 82 ? -28.407 -24.923 7.519 1.00 55.53 82 PHE A C 1
ATOM 681 O O . PHE A 1 82 ? -29.253 -25.015 6.636 1.00 55.53 82 PHE A O 1
ATOM 688 N N . ASP A 1 83 ? -28.197 -25.940 8.364 1.00 57.34 83 ASP A N 1
ATOM 689 C CA . ASP A 1 83 ? -28.797 -27.276 8.135 1.00 57.34 83 ASP A CA 1
ATOM 690 C C . ASP A 1 83 ? -30.065 -27.585 8.966 1.00 57.34 83 ASP A C 1
ATOM 692 O O . ASP A 1 83 ? -30.668 -28.645 8.841 1.00 57.34 83 ASP A O 1
ATOM 696 N N . GLU A 1 84 ? -30.535 -26.665 9.814 1.00 61.19 84 GLU A N 1
ATOM 697 C CA . GLU A 1 84 ? -31.580 -26.969 10.811 1.00 61.19 84 GLU A CA 1
ATOM 698 C C . GLU A 1 84 ? -32.978 -26.436 10.429 1.00 61.19 84 GLU A C 1
ATOM 700 O O . GLU A 1 84 ? -33.656 -25.787 11.226 1.00 61.19 84 GLU A O 1
ATOM 705 N N . GLY A 1 85 ? -33.430 -26.665 9.188 1.00 55.50 85 GLY A N 1
ATOM 706 C CA . GLY A 1 85 ? -34.719 -26.112 8.733 1.00 55.50 85 GLY A CA 1
ATOM 707 C C . GLY A 1 85 ? -35.519 -26.872 7.676 1.00 55.50 85 GLY A C 1
ATOM 708 O O . GLY A 1 85 ? -36.641 -26.457 7.391 1.00 55.50 85 GLY A O 1
ATOM 709 N N . ALA A 1 86 ? -35.007 -27.959 7.094 1.00 59.59 86 ALA A N 1
ATOM 710 C CA . ALA A 1 86 ? -35.619 -28.558 5.901 1.00 59.59 86 ALA A CA 1
ATOM 711 C C . ALA A 1 86 ? -36.404 -29.866 6.126 1.00 59.59 86 ALA A C 1
ATOM 713 O O . ALA A 1 86 ? -36.700 -30.541 5.146 1.00 59.59 86 ALA A O 1
ATOM 714 N N . ASP A 1 87 ? -36.776 -30.224 7.362 1.00 65.38 87 ASP A N 1
ATOM 715 C CA . ASP A 1 87 ? -37.574 -31.440 7.597 1.00 65.38 87 ASP A CA 1
ATOM 716 C C . ASP A 1 87 ? -38.637 -31.251 8.690 1.00 65.38 87 ASP A C 1
ATOM 718 O O . ASP A 1 87 ? -38.524 -31.731 9.818 1.00 65.38 87 ASP A O 1
ATOM 722 N N . LYS A 1 88 ? -39.669 -30.463 8.367 1.00 60.12 88 LYS A N 1
ATOM 723 C CA . LYS A 1 88 ? -40.955 -30.452 9.081 1.00 60.12 88 LYS A CA 1
ATOM 724 C C . LYS A 1 88 ? -42.094 -30.165 8.102 1.00 60.12 88 LYS A C 1
ATOM 726 O O . LYS A 1 88 ? -42.541 -29.021 8.031 1.00 60.12 88 LYS A O 1
ATOM 731 N N . ASN A 1 89 ? -42.562 -31.181 7.372 1.00 55.06 89 ASN A N 1
ATOM 732 C CA . ASN A 1 89 ? -43.977 -31.302 6.990 1.00 55.06 89 ASN A CA 1
ATOM 733 C C . ASN A 1 89 ? -44.347 -32.726 6.564 1.00 55.06 89 ASN A C 1
ATOM 735 O O . ASN A 1 89 ? -43.850 -33.165 5.505 1.00 55.06 89 ASN A O 1
#

Organism: Vitis vinifera (NCBI:txid29760)

Radius of gyration: 18.97 Å; chains: 1; bounding box: 55×56×27 Å

Secondary structure (DSSP, 8-state):
---HHHHHHTT--EEE-TTS------TTHHHH-TT--EEE-TTSS--HHHHTTSTTHHHHHHHHHHHHHHHHHHHHHHTTSSSSSS---

=== Feature glossary ===
The record interleaves many kinds of information about one protein. Here is each kind framed as the question it answers.

Q: What known structures does this most resemble?
A: Structural nearest neighbors (via Foldseek easy-search vs the PDB). Reported per hit: target PDB id, E-value, and alignment TM-score. A TM-score above ~0.5 is the conventional threshold for 'same fold'.

Q: Where is each backbone atom in 3D?
A: The mmCIF table is the protein's shape written out atom by atom. For each backbone N, Cα, C, and carbonyl O, it records an (x, y, z) coordinate triple in Å plus the residue type, chain letter, and residue number.

Q: What are the backbone torsion angles?
A: The φ/ψ torsion pair specifies the backbone conformation at each residue. φ rotates about the N–Cα bond, ψ about the Cα–C bond. Steric clashes forbid most of the (φ, ψ) plane — the allowed regions (α-helix basin, β-sheet basin, left-handed helix) are the Ramachandran-allowed regions.

Q: Which residues are buried vs exposed?
A: Solvent-accessible surface area (SASA) is the area in Å² traced out by the centre of a 1.4 Å probe sphere (a water molecule) rolled over the protein's van der Waals surface (Shrake–Rupley / Lee–Richards construction). Buried residues have near-zero SASA; fully exposed residues can exceed 200 Å². The total SASA scales roughly with the number of surface residues.

Q: How confident is the AlphaFold model at each residue?
A: pLDDT is the predicted lDDT-Cα score: AlphaFold's confidence that the local environment of each residue (all inter-atomic distances within 15 Å) is correctly placed. It is a per-residue number between 0 and 100, with higher meaning more reliable.

Q: What does the local fold look like, residue by residue?
A: 3Di is Foldseek's structural alphabet. Each residue is assigned one of twenty discrete states based on how its Cα sits relative to its spatial (not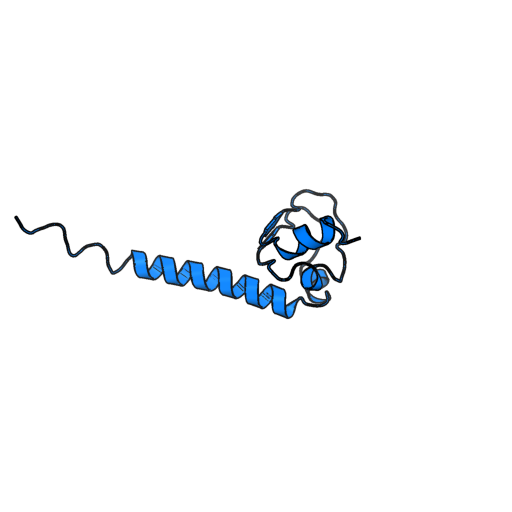 sequential) neighbors. Aligning 3Di strings finds structural homologs roughly as well as full 3D superposition, but orders of magnitude faster.

Q: How big and how compact is the whole molecule?
A: Radius of gyration (Rg) is the root-mean-square distance of Cα atoms from their centroid — a single number for overall size and compactness. A globular domain of N residues has Rg ≈ 2.2·N^0.38 Å; an extended or disordered chain has a much larger Rg. The Cα contact count is the number of residue pairs whose Cα atoms are within 8 Å and are more than four positions apart in sequence — a standard proxy for tertiary packing density. The bounding box is the smallest axis-aligned box enclosing all Cα atoms.

Q: Which residues are in helices, strands, or loops?
A: DSSP 8-state secondary structure assigns each residue one of H (α-helix), G (3₁₀-helix), I (π-helix), E (extended β-strand), B (isolated β-bridge), T (hydrogen-bonded turn), S (bend), or '-' (coil). The assignment is computed from backbone hydrogen-bond geometry via the Kabsch–Sander algorithm.

Q: How mobile is each atom in the crystal?
A: Crystallographic B-factors measure how much each atom's electron density is smeared out, in Å². They rise in mobile loops and surface residues and fall in the buried interior. In AlphaFold models this column is repurposed to hold pLDDT instead.

Q: What if only a Cα trace is available?
A: P-SEA three-state annotation labels each residue as helix, strand, or coil based purely on the geometry of the Cα trace. It serves as a fallback when the full backbone (and thus DSSP) is unavailable.

Q: What family and function is it annotated with?
A: Database cross-references. InterPro integrates a dozen domain/family signature databases into unified entries with residue-range hits. GO terms attach function/process/location labels with evidence codes. CATH codes position the fold in a four-level structural taxonomy. Organism is the NCBI-taxonomy species name.

Q: Are the domains correctly placed relative to each other?
A: Predicted Aligned Error (PAE) is an AlphaFold confidence matrix: entry (i, j) is the expected error in the position of residue j, in ångströms, when the prediction is superimposed on the true structure at residue i. Low PAE within a block of residues means that block is internally rigid and well-predicted; high PAE between two blocks means their relative placement is uncertain even if each block individually is confident.

Q: What do the diagnostic plots show?
A: Three diagnostic plots accompany the record. The Cα contact map visualizes the tertiary structure as a 2D adjacency matrix (8 Å cutoff, sequence-local contacts suppressed). The Ramachandran plot shows the distribution of backbone (φ, ψ) torsions, with points in the α and β basins reflecting secondary structure content. The PAE plot shows AlphaFold's inter-residue confidence as a color matrix.

Q: What is the amino-acid chain?
A: Primary structure: the covalent order of the twenty standard amino acids along the backbone. Two proteins with the same sequence will (almost always) fold to the same structure; two with 30% identity often share a fold but not the details.

Q: What do the rendered images show?
A: The six renders are orthographic views along the three Cartesian axes in both directions. Representation (cartoon, sticks, or surface) and color scheme (sequence-rainbow or by-chain) vary across proteins so the training set covers all the common visualization conventions.